Protein AF-A0A932VRX8-F1 (afdb_monomer_lite)

pLDDT: mean 74.09, std 12.98, range [45.81, 87.81]

Foldseek 3Di:
DDKDWACDADPQPRDRTWIWDDDPNFTWTARPDPVRGDIDRPPPPPDDDDDDDDDD

Secondary structure (DSSP, 8-state):
-EEEEE----TTT--S-EEEEEETTEEEEEES-TTT--EEE---------------

Sequence (56 aa):
MWDRPVARPCPNCHAPFLVEKNRAGEMSVLCKNMECGYKDEATVAVGRAATTTAQY

Radius of gyration: 15.61 Å; chains: 1; bounding box: 20×51×26 Å

Structure (mmCIF, N/CA/C/O backbone):
data_AF-A0A932VRX8-F1
#
_entry.id   AF-A0A932VRX8-F1
#
loop_
_atom_site.group_PDB
_atom_site.id
_atom_site.type_symbol
_atom_site.label_atom_id
_atom_site.label_alt_id
_atom_site.label_comp_id
_atom_site.label_asym_id
_atom_site.label_entity_id
_atom_site.label_seq_id
_atom_site.pdbx_PDB_ins_code
_atom_site.Cartn_x
_atom_site.Cartn_y
_atom_site.Cartn_z
_atom_site.occupancy
_atom_site.B_iso_or_equiv
_atom_site.auth_seq_id
_atom_site.auth_comp_id
_atom_site.auth_asym_id
_atom_site.auth_atom_id
_atom_site.pdbx_PDB_model_num
ATOM 1 N N . MET A 1 1 ? 7.557 7.727 -15.033 1.00 56.59 1 MET A N 1
ATOM 2 C CA . MET A 1 1 ? 7.322 7.649 -13.577 1.00 56.59 1 MET A CA 1
ATOM 3 C C . MET A 1 1 ? 5.875 7.259 -13.355 1.00 56.59 1 MET A C 1
ATOM 5 O O . MET A 1 1 ? 5.016 7.920 -13.924 1.00 56.59 1 MET A O 1
ATOM 9 N N . TRP A 1 2 ? 5.612 6.217 -12.572 1.00 69.38 2 TRP A N 1
ATOM 10 C CA . TRP A 1 2 ? 4.272 5.922 -12.062 1.00 69.38 2 TRP A CA 1
ATOM 11 C C . TRP A 1 2 ? 4.353 5.600 -10.567 1.00 69.38 2 TRP A C 1
ATOM 13 O O . TRP A 1 2 ? 5.382 5.111 -10.093 1.00 69.38 2 TRP A O 1
ATOM 23 N N . ASP A 1 3 ? 3.277 5.884 -9.841 1.00 74.88 3 ASP A N 1
ATOM 24 C CA . ASP A 1 3 ? 3.129 5.611 -8.412 1.00 74.88 3 ASP A CA 1
ATOM 25 C C . ASP A 1 3 ? 1.832 4.825 -8.240 1.00 74.88 3 ASP A C 1
ATOM 27 O O . ASP A 1 3 ? 0.736 5.390 -8.284 1.00 74.88 3 ASP A O 1
ATOM 31 N N . ARG A 1 4 ? 1.935 3.498 -8.144 1.00 83.19 4 ARG A N 1
ATOM 32 C CA . ARG A 1 4 ? 0.762 2.623 -8.161 1.00 83.19 4 ARG A CA 1
ATOM 33 C C . ARG A 1 4 ? 0.455 2.156 -6.735 1.00 83.19 4 ARG A C 1
ATOM 35 O O . ARG A 1 4 ? 1.338 1.608 -6.076 1.00 83.19 4 ARG A O 1
ATOM 42 N N . PRO A 1 5 ? -0.771 2.363 -6.225 1.00 84.25 5 PRO A N 1
ATOM 43 C CA . PRO A 1 5 ? -1.139 1.857 -4.912 1.00 84.25 5 PRO A CA 1
ATOM 44 C C . PRO A 1 5 ? -1.198 0.327 -4.957 1.00 84.25 5 PRO A C 1
ATOM 46 O O . PRO A 1 5 ? -1.869 -0.267 -5.802 1.00 84.25 5 PRO A O 1
ATOM 49 N N . VAL A 1 6 ? -0.487 -0.312 -4.038 1.00 84.31 6 VAL A N 1
ATOM 50 C CA . VAL A 1 6 ? -0.494 -1.757 -3.829 1.00 84.31 6 VAL A CA 1
ATOM 51 C C . VAL A 1 6 ? -1.504 -2.051 -2.734 1.00 84.31 6 VAL A C 1
ATOM 53 O O . VAL A 1 6 ? -1.332 -1.608 -1.599 1.00 84.31 6 VAL A O 1
ATOM 56 N N . ALA A 1 7 ? -2.532 -2.838 -3.050 1.00 82.88 7 ALA A N 1
ATOM 57 C CA . ALA A 1 7 ? -3.540 -3.315 -2.100 1.00 82.88 7 ALA A CA 1
ATOM 58 C C . ALA A 1 7 ? -2.971 -4.376 -1.133 1.00 82.88 7 ALA A C 1
ATOM 60 O O . ALA A 1 7 ? -3.515 -5.467 -0.976 1.00 82.88 7 ALA A O 1
ATOM 61 N N . ARG A 1 8 ? -1.827 -4.073 -0.517 1.00 82.06 8 ARG A N 1
ATOM 62 C CA . ARG A 1 8 ? -1.237 -4.831 0.576 1.00 82.06 8 ARG A CA 1
ATOM 63 C C . ARG A 1 8 ? -1.265 -3.992 1.848 1.00 82.06 8 ARG A C 1
ATOM 65 O O . ARG A 1 8 ? -0.876 -2.823 1.803 1.00 82.06 8 ARG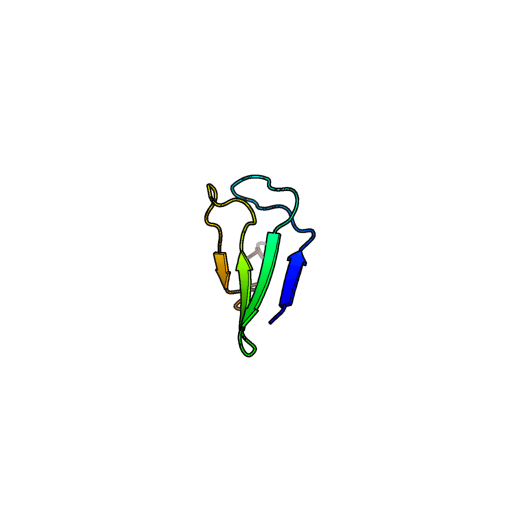 A O 1
ATOM 72 N N . PRO A 1 9 ? -1.679 -4.582 2.976 1.00 82.31 9 PRO A N 1
ATOM 73 C CA . PRO A 1 9 ? -1.595 -3.916 4.257 1.00 82.31 9 PRO A CA 1
ATOM 74 C C . PRO A 1 9 ? -0.142 -3.853 4.737 1.00 82.31 9 PRO A C 1
ATOM 76 O O . PRO A 1 9 ? 0.645 -4.772 4.505 1.00 82.31 9 PRO A O 1
ATOM 79 N N . CYS A 1 10 ? 0.221 -2.766 5.415 1.00 83.75 10 CYS A N 1
ATOM 80 C CA . CYS A 1 10 ? 1.550 -2.639 6.013 1.00 83.75 10 CYS A CA 1
ATOM 81 C C . CYS A 1 10 ? 1.615 -3.406 7.351 1.00 83.75 10 CYS A C 1
ATOM 83 O O . CYS A 1 10 ? 0.778 -3.138 8.213 1.00 83.75 10 CYS A O 1
ATOM 85 N N . PRO A 1 11 ? 2.609 -4.288 7.578 1.00 80.12 11 PRO A N 1
ATOM 86 C CA . PRO A 1 11 ? 2.718 -5.058 8.822 1.00 80.12 11 PRO A CA 1
ATOM 87 C C . PRO A 1 11 ? 3.151 -4.222 10.038 1.00 80.12 11 PRO A C 1
ATOM 89 O O . PRO A 1 11 ? 2.961 -4.661 11.163 1.00 80.12 11 PRO A O 1
ATOM 92 N N . ASN A 1 12 ? 3.723 -3.027 9.834 1.00 79.75 12 ASN A N 1
ATOM 93 C CA . ASN A 1 12 ? 4.162 -2.150 10.928 1.00 79.75 12 ASN A CA 1
ATOM 94 C C . ASN A 1 12 ? 3.054 -1.206 11.421 1.00 79.75 12 ASN A C 1
ATOM 96 O O . ASN A 1 12 ? 2.858 -1.046 12.617 1.00 79.75 12 ASN A O 1
ATOM 100 N N . CYS A 1 13 ? 2.329 -0.565 10.499 1.00 83.50 13 CYS A N 1
ATOM 101 C CA . CYS A 1 13 ? 1.353 0.480 10.840 1.00 83.50 13 CYS A CA 1
ATOM 102 C C . CYS A 1 13 ? -0.096 0.140 10.471 1.00 83.50 13 CYS A C 1
ATOM 104 O O . CYS A 1 13 ? -0.974 0.983 10.634 1.00 83.50 13 CYS A O 1
ATOM 106 N N . HIS A 1 14 ? -0.352 -1.054 9.922 1.00 80.88 14 HIS A N 1
ATOM 107 C CA . HIS A 1 14 ? -1.686 -1.509 9.510 1.00 80.88 14 HIS A CA 1
ATOM 108 C C . HIS A 1 14 ? -2.372 -0.582 8.487 1.00 80.88 14 HIS A C 1
ATOM 110 O O . HIS A 1 14 ? -3.596 -0.549 8.372 1.00 80.88 14 HIS A O 1
ATOM 116 N N . ALA A 1 15 ? -1.586 0.170 7.706 1.00 83.31 15 ALA A N 1
ATOM 117 C CA . ALA A 1 15 ? -2.116 0.996 6.628 1.00 83.31 15 ALA A CA 1
ATOM 118 C C . ALA A 1 15 ? -2.908 0.142 5.616 1.00 83.31 15 ALA A C 1
ATOM 120 O O . ALA A 1 15 ? -2.490 -0.979 5.323 1.00 83.31 15 ALA A O 1
ATOM 121 N N . PRO A 1 16 ? -3.999 0.675 5.031 1.00 82.62 16 PRO A N 1
ATOM 122 C CA . PRO A 1 16 ? -4.883 -0.086 4.145 1.00 82.62 16 PRO A CA 1
ATOM 123 C C . PRO A 1 16 ? -4.241 -0.454 2.798 1.00 82.62 16 PRO A C 1
ATOM 125 O O . PRO A 1 16 ? -4.678 -1.398 2.148 1.00 82.62 16 PRO A O 1
ATOM 128 N N . PHE A 1 17 ? -3.221 0.291 2.367 1.00 85.25 17 PHE A N 1
ATOM 129 C CA . PHE A 1 17 ? -2.473 0.030 1.140 1.00 85.25 17 PHE A CA 1
ATOM 130 C C . PHE A 1 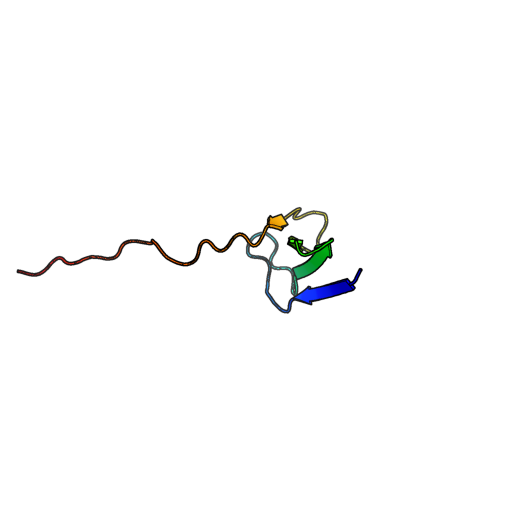17 ? -1.052 0.612 1.221 1.00 85.25 17 PHE A C 1
ATOM 132 O O . PHE A 1 17 ? -0.813 1.625 1.889 1.00 85.25 17 PHE A O 1
ATOM 139 N N . LEU A 1 18 ? -0.117 -0.032 0.526 1.00 87.81 18 LEU A N 1
ATOM 140 C CA . LEU A 1 18 ? 1.249 0.432 0.273 1.00 87.81 18 LEU A CA 1
ATOM 141 C C . LEU A 1 18 ? 1.294 1.165 -1.081 1.00 87.81 18 LEU A C 1
ATOM 143 O O . LEU A 1 18 ? 0.334 1.149 -1.848 1.00 87.81 18 LEU A O 1
ATOM 147 N N . VAL A 1 19 ? 2.398 1.833 -1.385 1.00 87.69 19 VAL A N 1
ATOM 148 C CA . VAL A 1 19 ? 2.624 2.555 -2.641 1.00 87.69 19 VAL A CA 1
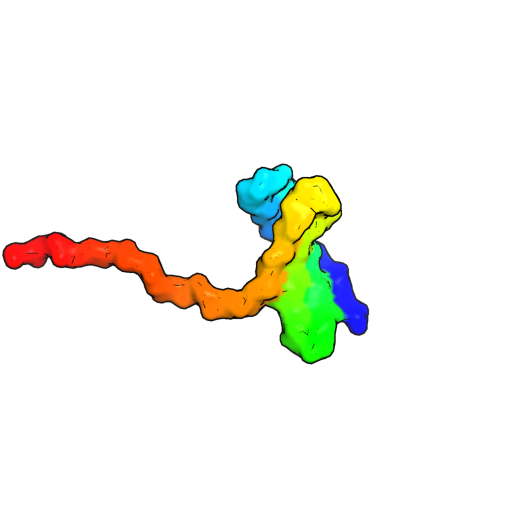ATOM 149 C C . VAL A 1 19 ? 3.873 1.992 -3.292 1.00 87.69 19 VAL A C 1
ATOM 151 O O . VAL A 1 19 ? 4.948 2.014 -2.704 1.00 87.69 19 VAL A O 1
ATOM 154 N N . GLU A 1 20 ? 3.740 1.497 -4.513 1.00 86.69 20 GLU A N 1
ATOM 155 C CA . GLU A 1 20 ? 4.872 1.059 -5.316 1.00 86.69 20 GLU A CA 1
ATOM 156 C C . GLU A 1 20 ? 5.343 2.203 -6.207 1.00 86.69 20 GLU A C 1
ATOM 158 O O . GLU A 1 20 ? 4.576 2.777 -6.988 1.00 86.69 20 GLU A O 1
ATOM 163 N N . LYS A 1 21 ? 6.629 2.523 -6.088 1.00 85.12 21 LYS A N 1
ATOM 164 C CA . LYS A 1 21 ? 7.336 3.438 -6.972 1.00 85.12 21 LYS A CA 1
ATOM 165 C C . LYS A 1 21 ? 8.181 2.638 -7.946 1.00 85.12 21 LYS A C 1
ATOM 167 O O . LYS A 1 21 ? 8.998 1.820 -7.534 1.00 85.12 21 LYS A O 1
ATOM 172 N N . ASN A 1 22 ? 8.027 2.927 -9.235 1.00 81.50 22 ASN A N 1
ATOM 173 C CA . ASN A 1 22 ? 8.942 2.437 -10.261 1.00 81.50 22 ASN A CA 1
ATOM 174 C C . ASN A 1 22 ? 9.900 3.558 -10.663 1.00 81.50 22 ASN A C 1
ATOM 176 O O . ASN A 1 22 ? 9.477 4.598 -11.188 1.00 81.50 22 ASN A O 1
ATOM 180 N N . ARG A 1 23 ? 11.192 3.348 -10.414 1.00 81.94 23 ARG A N 1
ATOM 181 C CA . ARG A 1 23 ? 12.255 4.277 -10.785 1.00 81.94 23 ARG A CA 1
ATOM 182 C C . ARG A 1 23 ? 13.289 3.537 -11.623 1.00 81.94 23 ARG A C 1
ATOM 184 O O . ARG A 1 23 ? 14.095 2.787 -11.100 1.00 81.94 23 ARG A O 1
ATOM 191 N N . ALA A 1 24 ? 13.256 3.767 -12.936 1.00 78.19 24 ALA A N 1
ATOM 192 C CA . ALA A 1 24 ? 14.244 3.238 -13.883 1.00 78.19 24 ALA A CA 1
ATOM 193 C C . ALA A 1 24 ? 14.443 1.706 -13.806 1.00 78.19 24 ALA A C 1
ATOM 195 O O . ALA A 1 24 ? 15.566 1.220 -13.874 1.00 78.19 24 ALA A O 1
ATOM 196 N N . GLY A 1 25 ? 13.349 0.947 -13.666 1.00 76.06 25 GLY A N 1
ATOM 197 C CA . GLY A 1 25 ? 13.388 -0.520 -13.572 1.00 76.06 25 GLY A CA 1
ATOM 198 C C . GLY A 1 25 ? 13.500 -1.059 -12.145 1.00 76.06 25 GLY A C 1
ATOM 199 O O . GLY A 1 25 ? 13.210 -2.231 -11.923 1.00 76.06 25 GLY A O 1
ATOM 200 N N . GLU A 1 26 ? 13.817 -0.208 -11.171 1.00 77.69 26 GLU A N 1
ATOM 201 C CA . GLU A 1 26 ? 13.766 -0.553 -9.754 1.00 77.69 26 GLU A CA 1
ATOM 202 C C . GLU A 1 26 ? 12.344 -0.345 -9.220 1.00 77.69 26 GLU A C 1
ATOM 204 O O . GLU A 1 26 ? 11.773 0.748 -9.318 1.00 77.69 26 GLU A O 1
ATOM 209 N N . MET A 1 27 ? 11.752 -1.414 -8.686 1.00 80.19 27 MET A N 1
ATOM 210 C CA . MET A 1 27 ? 10.452 -1.379 -8.017 1.00 80.19 27 MET A CA 1
ATOM 211 C C . MET A 1 27 ? 10.689 -1.282 -6.509 1.00 80.19 27 MET A C 1
ATOM 213 O O . MET A 1 27 ? 11.223 -2.203 -5.895 1.00 80.19 27 MET A O 1
ATOM 217 N N . SER A 1 28 ? 10.303 -0.160 -5.906 1.00 84.00 28 SER A N 1
ATOM 218 C CA . SER A 1 28 ? 10.346 0.030 -4.455 1.00 84.00 28 SER A CA 1
ATOM 219 C C . SER A 1 28 ? 8.931 0.130 -3.912 1.00 84.00 28 SER A C 1
ATOM 221 O O . SER A 1 28 ? 8.163 1.000 -4.325 1.00 84.00 28 SER A O 1
ATOM 223 N N . VAL A 1 29 ? 8.588 -0.720 -2.953 1.00 86.38 29 VAL A N 1
ATOM 224 C CA . VAL A 1 29 ? 7.312 -0.663 -2.243 1.00 86.38 29 VAL A CA 1
ATOM 225 C C . VAL A 1 29 ? 7.523 0.119 -0.960 1.00 86.38 29 VAL A C 1
ATOM 227 O O . VAL A 1 29 ? 8.379 -0.205 -0.152 1.00 86.38 29 VAL A O 1
ATOM 230 N N . LEU A 1 30 ? 6.748 1.169 -0.748 1.00 86.12 30 LEU A N 1
ATOM 231 C CA . LEU A 1 30 ? 6.857 2.022 0.424 1.00 86.12 30 LEU A CA 1
ATOM 232 C C . LEU A 1 30 ? 5.490 2.287 1.038 1.00 86.12 30 LEU A C 1
ATOM 234 O O . LEU A 1 30 ? 4.461 2.262 0.368 1.00 86.12 30 LEU A O 1
ATOM 238 N N . CYS A 1 31 ? 5.446 2.485 2.348 1.00 86.81 31 CYS A N 1
ATOM 239 C CA . CYS A 1 31 ? 4.195 2.787 3.023 1.00 86.81 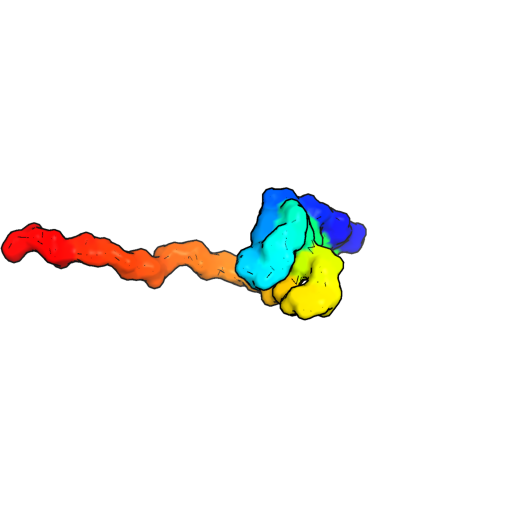31 CYS A CA 1
ATOM 240 C C . CYS A 1 31 ? 3.714 4.190 2.663 1.00 86.81 31 CYS A C 1
ATOM 242 O O . CYS A 1 31 ? 4.494 5.139 2.656 1.00 86.81 31 CYS A O 1
ATOM 244 N N . LYS A 1 32 ? 2.400 4.339 2.433 1.00 81.62 32 LYS A N 1
ATOM 245 C CA . LYS A 1 32 ? 1.784 5.668 2.295 1.00 81.62 32 LYS A CA 1
ATOM 246 C C . LYS A 1 32 ? 1.892 6.502 3.570 1.00 81.62 32 LYS A C 1
ATOM 248 O O . LYS A 1 32 ? 1.692 7.710 3.523 1.00 81.62 32 LYS A O 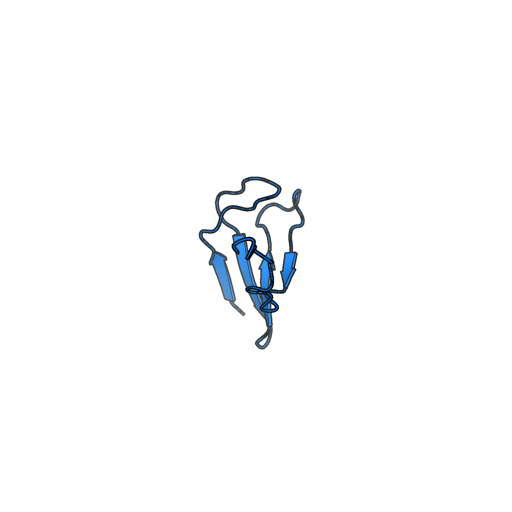1
ATOM 253 N N . ASN A 1 33 ? 2.081 5.848 4.717 1.00 81.19 33 ASN A N 1
ATOM 254 C CA . ASN A 1 33 ? 2.158 6.520 5.998 1.00 81.19 33 ASN A CA 1
ATOM 255 C C . ASN A 1 33 ? 3.601 6.967 6.257 1.00 81.19 33 ASN A C 1
ATOM 257 O O . ASN A 1 33 ? 4.491 6.132 6.432 1.00 81.19 33 ASN A O 1
ATOM 261 N N . MET A 1 34 ? 3.803 8.285 6.305 1.00 72.69 34 MET A N 1
ATOM 262 C CA . MET A 1 34 ? 5.099 8.895 6.606 1.00 72.69 34 MET A CA 1
ATOM 263 C C . MET A 1 34 ? 5.570 8.592 8.034 1.00 72.69 34 MET A C 1
ATOM 265 O O . MET A 1 34 ? 6.773 8.522 8.251 1.00 72.69 34 MET A O 1
ATOM 269 N N . GLU A 1 35 ? 4.658 8.336 8.981 1.00 78.94 35 GLU A N 1
ATOM 270 C CA . GLU A 1 35 ? 5.020 7.927 10.348 1.00 78.94 35 GLU A CA 1
ATOM 271 C C . GLU A 1 35 ? 5.577 6.499 10.412 1.00 78.94 35 GLU A C 1
ATOM 273 O O . GLU A 1 35 ? 6.319 6.165 11.328 1.00 78.94 35 GLU A O 1
ATOM 278 N N . CYS A 1 36 ? 5.244 5.644 9.438 1.00 83.12 36 CYS A N 1
ATOM 279 C CA . CYS A 1 36 ? 5.741 4.270 9.410 1.00 83.12 36 CYS A CA 1
ATOM 280 C C . CYS A 1 36 ? 7.136 4.165 8.787 1.00 83.12 36 CYS A C 1
ATOM 282 O O . CYS A 1 36 ? 7.934 3.341 9.222 1.00 83.12 36 CYS A O 1
ATOM 284 N N . GLY A 1 37 ? 7.398 4.911 7.709 1.00 7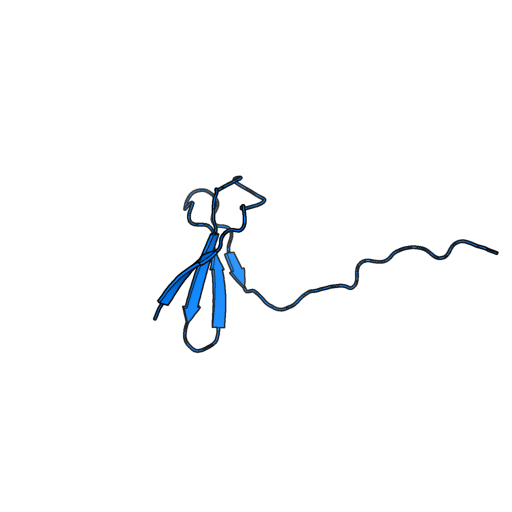6.44 37 GLY A N 1
ATOM 285 C CA . GLY A 1 37 ? 8.684 4.877 7.002 1.00 76.44 37 GLY A CA 1
ATOM 286 C C . GLY A 1 37 ? 9.062 3.527 6.370 1.00 76.44 37 GLY A C 1
ATOM 287 O O . GLY A 1 37 ? 10.198 3.365 5.936 1.00 76.44 37 GLY A O 1
ATOM 288 N N . TYR A 1 38 ? 8.144 2.554 6.304 1.00 79.75 38 TYR A N 1
ATOM 289 C CA . TYR A 1 38 ? 8.437 1.229 5.749 1.00 79.75 38 TYR A CA 1
ATOM 290 C C . TYR A 1 38 ? 8.767 1.336 4.257 1.00 79.75 38 TYR A C 1
ATOM 292 O O . TYR A 1 38 ? 7.939 1.813 3.477 1.00 79.75 38 TYR A O 1
ATOM 300 N N . LYS A 1 39 ? 9.963 0.884 3.873 1.00 78.25 39 LYS A N 1
ATOM 301 C CA . LYS A 1 39 ? 10.463 0.842 2.498 1.00 78.25 39 LYS A CA 1
ATOM 302 C C . LYS A 1 39 ? 11.021 -0.555 2.243 1.00 78.25 39 LYS A C 1
ATOM 304 O O . LYS A 1 39 ? 12.031 -0.935 2.821 1.00 78.25 39 LYS A O 1
ATOM 309 N N . ASP A 1 40 ? 10.336 -1.296 1.392 1.00 74.44 40 ASP A N 1
ATOM 310 C CA . ASP A 1 40 ? 10.753 -2.583 0.866 1.00 74.44 40 ASP A CA 1
ATOM 311 C C . ASP A 1 40 ? 11.316 -2.346 -0.532 1.00 74.44 40 ASP A C 1
ATOM 313 O O . ASP A 1 40 ? 10.608 -2.021 -1.491 1.00 74.44 40 ASP A O 1
ATOM 317 N N . GLU A 1 41 ? 12.627 -2.458 -0.649 1.00 68.56 41 GLU A N 1
ATOM 318 C CA . GLU A 1 41 ? 13.256 -2.676 -1.941 1.00 68.56 41 GLU A CA 1
ATOM 319 C C . GLU A 1 41 ? 12.954 -4.131 -2.240 1.00 68.56 41 GLU A C 1
ATOM 321 O O . GLU A 1 41 ? 13.492 -4.999 -1.558 1.00 68.56 41 GLU A O 1
ATOM 326 N N . ALA A 1 42 ? 12.014 -4.388 -3.154 1.00 60.72 42 ALA A N 1
ATOM 327 C CA . ALA A 1 42 ? 11.511 -5.723 -3.455 1.00 60.72 42 ALA A CA 1
ATOM 328 C C . ALA A 1 42 ? 12.602 -6.564 -4.144 1.00 60.72 42 ALA A C 1
ATOM 330 O O . ALA A 1 42 ? 12.488 -6.957 -5.303 1.00 60.72 42 ALA A O 1
ATOM 331 N N . THR A 1 43 ? 13.700 -6.820 -3.438 1.00 46.69 43 THR A N 1
ATOM 332 C CA . THR A 1 43 ? 14.679 -7.832 -3.768 1.00 46.69 43 THR A CA 1
ATOM 333 C C . THR A 1 43 ? 14.078 -9.147 -3.316 1.00 46.69 43 THR A C 1
ATOM 335 O O . THR A 1 43 ? 13.728 -9.362 -2.157 1.00 46.69 43 THR A O 1
ATOM 338 N N . VAL A 1 44 ? 13.829 -9.991 -4.301 1.00 47.97 44 VAL A N 1
ATOM 339 C CA . VAL A 1 44 ? 13.152 -11.271 -4.185 1.00 47.97 44 VAL A CA 1
ATOM 340 C C . VAL A 1 44 ? 13.883 -12.152 -3.165 1.00 47.97 44 VAL A C 1
ATOM 342 O O . VAL A 1 44 ? 14.821 -12.864 -3.502 1.00 47.97 44 VAL A O 1
ATOM 345 N N . ALA A 1 45 ? 13.436 -12.131 -1.910 1.00 46.56 45 ALA A N 1
ATOM 346 C CA . ALA A 1 45 ? 13.841 -13.071 -0.869 1.00 46.56 45 ALA A CA 1
ATOM 347 C C . ALA A 1 45 ? 12.667 -13.998 -0.526 1.00 46.56 45 ALA A C 1
ATOM 349 O O . ALA A 1 45 ? 12.254 -14.135 0.624 1.00 46.56 45 ALA A O 1
ATOM 350 N N . VAL A 1 46 ? 12.088 -14.638 -1.544 1.00 47.34 46 VAL A N 1
ATOM 351 C CA . VAL A 1 46 ? 11.152 -15.740 -1.316 1.00 47.34 46 VAL A CA 1
ATOM 352 C C . VAL A 1 46 ? 11.960 -17.011 -1.048 1.00 47.34 46 VAL A C 1
ATOM 354 O O . VAL A 1 46 ? 12.506 -17.618 -1.961 1.00 47.34 46 VAL A O 1
ATOM 357 N N . GLY A 1 47 ? 11.978 -17.429 0.221 1.00 50.19 47 GLY A N 1
ATOM 358 C CA . GLY A 1 47 ? 11.782 -18.843 0.555 1.00 50.19 47 GLY A CA 1
ATOM 359 C C . GLY A 1 47 ? 13.008 -19.708 0.851 1.00 50.19 47 GLY A C 1
ATOM 360 O O . GLY A 1 47 ? 13.181 -20.750 0.229 1.00 50.19 47 GLY A O 1
ATOM 361 N N . ARG A 1 48 ? 13.789 -19.380 1.886 1.00 47.12 48 ARG A N 1
ATOM 362 C CA . ARG A 1 48 ? 14.567 -20.393 2.630 1.00 47.12 48 ARG A CA 1
ATOM 363 C C . ARG A 1 48 ? 14.287 -20.298 4.130 1.00 47.12 48 ARG A C 1
ATOM 365 O O . ARG A 1 48 ? 15.182 -20.051 4.928 1.00 47.12 48 ARG A O 1
ATOM 372 N N . ALA A 1 49 ? 13.022 -20.476 4.507 1.00 47.22 49 ALA A N 1
ATOM 373 C CA . ALA A 1 49 ? 12.657 -20.776 5.886 1.00 47.22 49 ALA A CA 1
ATOM 374 C C . ALA A 1 49 ? 12.540 -22.297 6.036 1.00 47.22 49 ALA A C 1
ATOM 376 O O . ALA A 1 49 ? 11.761 -22.951 5.347 1.00 47.22 49 ALA A O 1
ATOM 377 N N . ALA A 1 50 ? 13.383 -22.825 6.915 1.00 58.34 50 ALA A N 1
ATOM 378 C CA . ALA A 1 50 ? 13.464 -24.209 7.334 1.00 58.34 50 ALA A CA 1
ATOM 379 C C . ALA A 1 50 ? 12.114 -24.768 7.811 1.00 58.34 50 ALA A C 1
ATOM 381 O O . ALA A 1 50 ? 11.378 -24.087 8.520 1.00 58.34 50 ALA A O 1
ATOM 382 N N . THR A 1 51 ? 11.824 -26.031 7.500 1.00 45.81 51 THR A N 1
ATOM 383 C CA . THR A 1 51 ? 10.896 -26.854 8.291 1.00 45.81 51 THR A CA 1
ATOM 384 C C . THR A 1 51 ? 11.241 -28.338 8.133 1.00 45.81 51 THR A C 1
ATOM 386 O O . THR A 1 51 ? 11.038 -28.939 7.089 1.00 45.81 51 THR A O 1
ATOM 389 N N . THR A 1 52 ? 11.828 -28.880 9.202 1.00 66.38 52 THR A N 1
ATOM 390 C CA . THR A 1 52 ? 11.567 -30.198 9.800 1.00 66.38 52 THR A CA 1
ATOM 391 C C . THR A 1 52 ? 11.409 -31.417 8.883 1.00 66.38 52 THR A C 1
ATOM 393 O O . THR A 1 52 ? 10.346 -31.678 8.333 1.00 66.38 52 THR A O 1
ATOM 396 N N . THR A 1 53 ? 12.408 -32.299 8.915 1.00 64.50 53 THR A N 1
ATOM 397 C CA . THR A 1 53 ? 12.166 -33.750 8.928 1.00 64.50 53 THR A CA 1
ATOM 398 C C . THR A 1 53 ? 12.811 -34.309 10.189 1.00 64.50 53 THR A C 1
ATOM 400 O O . THR A 1 53 ? 13.979 -34.680 10.212 1.00 64.50 53 THR A O 1
ATOM 403 N N . ALA A 1 54 ? 12.040 -34.306 11.274 1.00 76.56 54 ALA A N 1
ATOM 404 C CA . ALA A 1 54 ? 12.055 -35.454 12.162 1.00 76.56 54 ALA A CA 1
ATOM 405 C C . ALA A 1 54 ? 11.134 -36.487 11.510 1.00 76.56 54 ALA A C 1
ATOM 407 O O . ALA A 1 54 ? 10.023 -36.099 11.154 1.00 76.56 54 ALA A O 1
ATOM 408 N N . GLN A 1 55 ? 11.612 -37.727 11.337 1.00 74.25 55 GLN A N 1
ATOM 409 C CA . GLN A 1 55 ? 10.863 -39.001 11.364 1.00 74.25 55 GLN A CA 1
ATOM 410 C C . GLN A 1 55 ? 11.619 -40.099 10.589 1.00 74.25 55 GLN A C 1
ATOM 412 O O . GLN A 1 55 ? 11.348 -40.326 9.412 1.00 74.25 55 GLN A O 1
ATOM 417 N N . TYR A 1 56 ? 12.579 -40.756 11.248 1.00 69.06 56 TYR A N 1
ATOM 418 C CA . TYR A 1 56 ? 12.554 -42.190 11.597 1.00 69.06 56 TYR A CA 1
ATOM 419 C C . TYR A 1 56 ? 13.827 -42.536 12.378 1.00 69.06 56 TYR A C 1
ATOM 421 O O . TYR A 1 56 ? 14.927 -42.217 11.873 1.00 69.06 56 TYR A O 1
#